Protein AF-A0A6G3X9Z2-F1 (afdb_monomer_lite)

Sequence (137 aa):
GWALQELVKQGCPLPELTVTNPQLGREYRECDTWRADALDRLRTGPKPRLIVIASLNRYTADRELLSAAWEKTLKRLRATGAPIVYIEDTPVPGTDIPACVSGAPDEAAACAFSRAEAVPADPLARRIAAGAVPGVR

Radius of gyration: 17.45 Å; chains: 1; bounding box: 42×35×48 Å

InterPro domains:
  IPR043968 SGNH domain [PF19040] (3-122)

Structure (mmCIF, N/CA/C/O backbone):
data_AF-A0A6G3X9Z2-F1
#
_entry.id   AF-A0A6G3X9Z2-F1
#
loop_
_atom_site.group_PDB
_atom_site.id
_atom_site.type_symbol
_atom_site.label_atom_id
_atom_site.label_alt_id
_atom_site.label_comp_id
_atom_site.label_asym_id
_atom_site.label_entity_id
_atom_site.label_seq_id
_atom_site.pdbx_PDB_ins_code
_atom_site.Cartn_x
_atom_site.Cartn_y
_atom_site.Cartn_z
_atom_site.occupancy
_atom_site.B_iso_or_equiv
_atom_site.auth_seq_id
_atom_site.auth_comp_id
_atom_site.auth_asym_id
_atom_site.auth_atom_id
_atom_site.pdbx_PDB_model_num
ATOM 1 N N . GLY A 1 1 ? -28.368 -0.567 -4.226 1.00 87.56 1 GLY A N 1
ATOM 2 C CA . GLY A 1 1 ? -27.220 -0.557 -5.158 1.00 87.56 1 GLY A CA 1
ATOM 3 C C . GLY A 1 1 ? -25.917 -0.668 -4.386 1.00 87.56 1 GLY A C 1
ATOM 4 O O . GLY A 1 1 ? -25.967 -0.754 -3.164 1.00 87.56 1 GLY A O 1
ATOM 5 N N . TRP A 1 2 ? -24.775 -0.681 -5.074 1.00 92.12 2 TRP A N 1
ATOM 6 C CA . TRP A 1 2 ? -23.437 -0.599 -4.469 1.00 92.12 2 TRP A CA 1
ATOM 7 C C . TRP A 1 2 ? -22.807 0.769 -4.766 1.00 92.12 2 TRP A C 1
ATOM 9 O O . TRP A 1 2 ? -23.225 1.447 -5.701 1.00 92.12 2 TRP A O 1
ATOM 19 N N . ALA A 1 3 ? -21.826 1.169 -3.957 1.00 94.31 3 ALA A N 1
ATOM 20 C CA . ALA A 1 3 ? -21.010 2.359 -4.174 1.00 94.31 3 ALA A CA 1
ATOM 21 C C . ALA A 1 3 ? -19.539 2.010 -3.919 1.00 94.31 3 ALA A C 1
ATOM 23 O O . ALA A 1 3 ? -19.242 1.232 -3.010 1.00 94.31 3 ALA A O 1
ATOM 24 N N . LEU A 1 4 ? -18.641 2.593 -4.709 1.00 96.12 4 LEU A N 1
ATOM 25 C CA . LEU A 1 4 ? -17.193 2.481 -4.559 1.00 96.12 4 LEU A CA 1
ATOM 26 C C . LEU A 1 4 ? -16.622 3.871 -4.286 1.00 96.12 4 LEU A C 1
ATOM 28 O O . LEU A 1 4 ? -17.022 4.843 -4.923 1.00 96.12 4 LEU A O 1
ATOM 32 N N . GLN A 1 5 ? -15.706 3.956 -3.326 1.00 96.25 5 GLN A N 1
ATOM 33 C CA . GLN A 1 5 ? -14.949 5.168 -3.038 1.00 96.25 5 GLN A CA 1
ATOM 34 C C . GLN A 1 5 ? -13.468 4.844 -3.171 1.00 96.25 5 GLN A C 1
ATOM 36 O O . GLN A 1 5 ? -12.983 3.910 -2.534 1.00 96.25 5 GLN A O 1
ATOM 41 N N . GLU A 1 6 ? -12.768 5.621 -3.988 1.00 97.19 6 GLU A N 1
ATOM 42 C CA . GLU A 1 6 ? -11.328 5.517 -4.168 1.00 97.19 6 GLU A CA 1
ATOM 43 C C . GLU A 1 6 ? -10.641 6.624 -3.365 1.00 97.19 6 GLU A C 1
ATOM 45 O O . GLU A 1 6 ? -10.958 7.805 -3.508 1.00 97.19 6 GLU A O 1
ATOM 50 N N . LEU A 1 7 ? -9.709 6.233 -2.498 1.00 97.62 7 LEU A N 1
ATOM 51 C CA . LEU A 1 7 ? -8.900 7.140 -1.690 1.00 97.62 7 LEU A CA 1
ATOM 52 C C . LEU A 1 7 ? -7.437 6.840 -2.003 1.00 97.62 7 LEU A C 1
ATOM 54 O O . LEU A 1 7 ? -6.822 6.001 -1.353 1.00 97.62 7 LEU A O 1
ATOM 58 N N . VAL A 1 8 ? -6.897 7.491 -3.032 1.00 97.06 8 VAL A N 1
ATOM 59 C CA . VAL A 1 8 ? -5.523 7.274 -3.507 1.00 97.06 8 VAL A CA 1
ATOM 60 C C . VAL A 1 8 ? -4.776 8.595 -3.615 1.00 97.06 8 VAL A C 1
ATOM 62 O O . VAL A 1 8 ? -5.365 9.640 -3.891 1.00 97.06 8 VAL A O 1
ATOM 65 N N . LYS A 1 9 ? -3.459 8.550 -3.415 1.00 96.00 9 LYS A N 1
ATOM 66 C CA . LYS A 1 9 ? -2.559 9.662 -3.719 1.00 96.00 9 LYS A CA 1
ATOM 67 C C . LYS A 1 9 ? -1.267 9.119 -4.301 1.00 96.00 9 LYS A C 1
ATOM 69 O O . LYS A 1 9 ? -0.542 8.369 -3.652 1.00 96.00 9 LYS A O 1
ATOM 74 N N . GLN A 1 10 ? -0.982 9.529 -5.532 1.00 92.38 10 GLN A N 1
ATOM 75 C CA . GLN A 1 10 ? 0.238 9.144 -6.232 1.00 92.38 10 GLN A CA 1
ATOM 76 C C . GLN A 1 10 ? 1.472 9.538 -5.415 1.00 92.38 10 GLN A C 1
ATOM 78 O O . GLN A 1 10 ? 1.546 10.644 -4.874 1.00 92.38 10 GLN A O 1
ATOM 83 N N . GLY A 1 11 ? 2.429 8.616 -5.319 1.00 91.94 11 GLY A N 1
ATOM 84 C CA . GLY A 1 11 ? 3.673 8.831 -4.588 1.00 91.94 11 GLY A CA 1
ATOM 85 C C . GLY A 1 11 ? 3.562 8.754 -3.062 1.00 91.94 11 GLY A C 1
ATOM 86 O O . GLY A 1 11 ? 4.576 8.992 -2.407 1.00 91.94 11 GLY A O 1
ATOM 87 N N . CYS A 1 12 ? 2.409 8.381 -2.495 1.00 96.12 12 CYS A N 1
ATOM 88 C CA . CYS A 1 12 ? 2.227 8.270 -1.048 1.00 96.12 12 CYS A CA 1
ATOM 89 C C . CYS A 1 12 ? 1.906 6.841 -0.593 1.00 96.12 12 CYS A C 1
ATOM 91 O O . CYS A 1 12 ? 0.882 6.294 -1.006 1.00 96.12 12 CYS A O 1
ATOM 93 N N . PRO A 1 13 ? 2.724 6.241 0.293 1.00 96.56 13 PRO A N 1
ATOM 94 C CA . PRO A 1 13 ? 2.411 4.939 0.856 1.00 96.56 13 PRO A CA 1
ATOM 95 C C . PRO A 1 13 ? 1.278 5.036 1.878 1.00 96.56 13 PRO A C 1
ATOM 97 O O . PRO A 1 13 ? 1.211 5.974 2.686 1.00 96.56 13 PRO A O 1
ATOM 100 N N . LEU A 1 14 ? 0.423 4.014 1.875 1.00 97.12 14 LEU A N 1
ATOM 101 C CA . LEU A 1 14 ? -0.608 3.843 2.888 1.00 97.12 14 LEU A CA 1
ATOM 102 C C . LEU A 1 14 ? -0.058 3.567 4.303 1.00 97.12 14 LEU A C 1
ATOM 104 O O . LEU A 1 14 ? -0.616 4.172 5.219 1.00 97.12 14 LEU A O 1
ATOM 108 N N . PRO A 1 15 ? 0.988 2.736 4.542 1.00 97.50 15 PRO A N 1
ATOM 109 C CA . PRO A 1 15 ? 1.567 2.626 5.881 1.00 97.50 15 PRO A CA 1
ATOM 110 C C . PRO A 1 15 ? 2.032 3.997 6.377 1.00 97.50 15 PRO A C 1
ATOM 112 O O . PRO A 1 15 ? 2.500 4.823 5.591 1.00 97.50 15 PRO A O 1
ATOM 115 N N . GLU A 1 16 ? 1.899 4.241 7.683 1.00 97.62 16 GLU A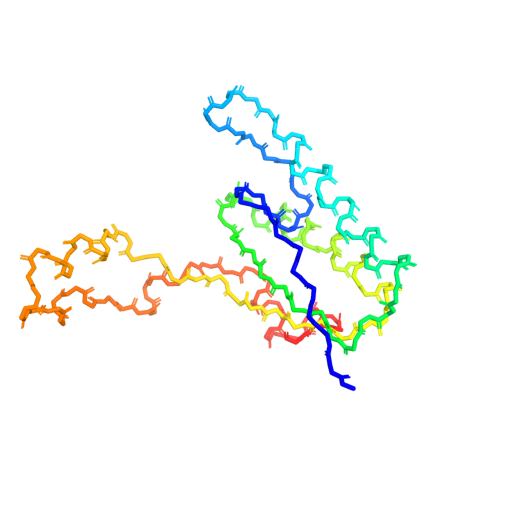 N 1
ATOM 116 C CA . GLU A 1 16 ? 2.238 5.512 8.347 1.00 97.62 16 GLU A CA 1
ATOM 117 C C . GLU A 1 16 ? 3.762 5.748 8.409 1.00 97.62 16 GLU A C 1
ATOM 119 O O . GLU A 1 16 ? 4.376 5.726 9.477 1.00 97.62 16 GLU A O 1
ATOM 124 N N . LEU A 1 17 ? 4.355 5.949 7.226 1.00 95.62 17 LEU A N 1
ATOM 125 C CA . LEU A 1 17 ? 5.743 6.313 6.960 1.00 95.62 17 LEU A CA 1
ATOM 126 C C . LEU A 1 17 ? 5.825 7.773 6.512 1.00 95.62 17 LEU A C 1
ATOM 128 O O . LEU A 1 17 ? 5.130 8.183 5.574 1.00 95.62 17 LEU A O 1
ATOM 132 N N . THR A 1 18 ? 6.735 8.520 7.129 1.00 93.81 18 THR A N 1
ATOM 133 C CA . THR A 1 18 ? 7.212 9.797 6.596 1.00 93.81 18 THR A CA 1
ATOM 134 C C . THR A 1 18 ? 8.141 9.506 5.424 1.00 93.81 18 THR A C 1
ATOM 136 O O . THR A 1 18 ? 9.075 8.713 5.546 1.00 93.81 18 THR A O 1
ATOM 139 N N . VAL A 1 19 ? 7.871 10.123 4.275 1.00 94.38 19 VAL A N 1
ATOM 140 C CA . VAL A 1 19 ? 8.645 9.916 3.047 1.00 94.38 19 VAL A CA 1
ATOM 141 C C . VAL A 1 19 ? 9.259 11.225 2.580 1.00 94.38 19 VAL A C 1
ATOM 143 O O . VAL A 1 19 ? 8.620 12.274 2.626 1.00 94.38 19 VAL A O 1
ATOM 146 N N . THR A 1 20 ? 10.496 11.165 2.101 1.00 94.81 20 THR A N 1
ATOM 147 C CA . THR A 1 20 ? 11.152 12.293 1.432 1.00 94.81 20 THR A CA 1
ATOM 148 C C . THR A 1 20 ? 10.796 12.258 -0.045 1.00 94.81 20 THR A C 1
ATOM 150 O O . THR A 1 20 ? 10.964 11.231 -0.700 1.00 94.81 20 THR A O 1
ATOM 153 N N . ASN A 1 21 ? 10.320 13.377 -0.587 1.00 93.81 21 ASN A N 1
ATOM 154 C CA . ASN A 1 21 ? 10.129 13.502 -2.025 1.00 93.81 21 ASN A CA 1
ATOM 155 C C . ASN A 1 21 ? 11.466 13.932 -2.662 1.00 93.81 21 ASN A C 1
ATOM 157 O O . ASN A 1 21 ? 11.938 15.033 -2.369 1.00 93.81 21 ASN A O 1
ATOM 161 N N . PRO A 1 22 ? 12.070 13.112 -3.542 1.00 91.38 22 PRO A N 1
ATOM 162 C CA . PRO A 1 22 ? 13.365 13.422 -4.144 1.00 91.38 22 PRO A CA 1
ATOM 163 C C . PRO A 1 22 ? 13.317 14.629 -5.091 1.00 91.38 22 PRO A C 1
ATOM 165 O O . PRO A 1 22 ? 14.307 15.338 -5.215 1.00 91.38 22 PRO A O 1
ATOM 168 N N . GLN A 1 23 ? 12.173 14.902 -5.722 1.00 92.88 23 GLN A N 1
ATOM 169 C CA . GLN A 1 23 ? 11.994 16.053 -6.614 1.00 92.88 23 GLN A CA 1
ATOM 170 C C . GLN A 1 23 ? 11.901 17.366 -5.826 1.00 92.88 23 GLN A C 1
ATOM 172 O O . GLN A 1 23 ? 12.343 18.404 -6.305 1.00 92.88 23 GLN A O 1
ATOM 177 N N . LEU A 1 24 ? 11.327 17.324 -4.618 1.00 94.38 24 LEU A N 1
ATOM 178 C CA . LEU A 1 24 ? 11.193 18.493 -3.741 1.00 94.38 24 LEU A CA 1
ATOM 179 C C . LEU A 1 24 ? 12.359 18.651 -2.754 1.00 94.38 24 LEU A C 1
ATOM 181 O O . LEU A 1 24 ? 12.467 19.695 -2.117 1.00 94.38 24 LEU A O 1
ATOM 185 N N . GLY A 1 25 ? 13.186 17.617 -2.575 1.00 95.81 25 GLY A N 1
ATOM 186 C CA . GLY A 1 25 ? 14.320 17.623 -1.647 1.00 95.81 25 GLY A CA 1
ATOM 187 C C . GLY A 1 25 ? 13.931 17.748 -0.169 1.00 95.81 25 GLY A C 1
ATOM 188 O O . GLY A 1 25 ? 14.743 18.195 0.637 1.00 95.81 25 GLY A O 1
ATOM 189 N N . ARG A 1 26 ? 12.693 17.396 0.205 1.00 96.38 26 ARG A N 1
ATOM 190 C CA . ARG A 1 26 ? 12.184 17.517 1.582 1.00 96.38 26 ARG A CA 1
ATOM 191 C C . ARG A 1 26 ? 11.206 16.409 1.948 1.00 96.38 26 ARG A C 1
ATOM 193 O O . ARG A 1 26 ? 10.670 15.726 1.073 1.00 96.38 26 ARG A O 1
ATOM 200 N N . GLU A 1 27 ? 10.911 16.302 3.240 1.00 96.06 27 GLU A N 1
ATOM 201 C CA . GLU A 1 27 ? 9.771 15.529 3.730 1.00 96.06 27 GLU A CA 1
ATOM 202 C C . GLU A 1 27 ? 8.487 15.934 3.001 1.00 96.06 27 GLU A C 1
ATOM 204 O O . GLU A 1 27 ? 8.147 17.120 2.875 1.00 96.06 27 GLU A O 1
ATOM 209 N N . TYR A 1 28 ? 7.760 14.928 2.529 1.00 96.12 28 TYR A N 1
ATOM 210 C CA . TYR A 1 28 ? 6.525 15.085 1.784 1.00 96.12 28 TYR A CA 1
ATOM 211 C C . TYR A 1 28 ? 5.326 14.919 2.714 1.00 96.12 28 TYR A C 1
ATOM 213 O O . TYR A 1 28 ? 4.590 13.933 2.669 1.00 96.12 28 TYR A O 1
ATOM 221 N N . ARG A 1 29 ? 5.152 15.924 3.578 1.00 97.06 29 ARG A N 1
ATOM 222 C 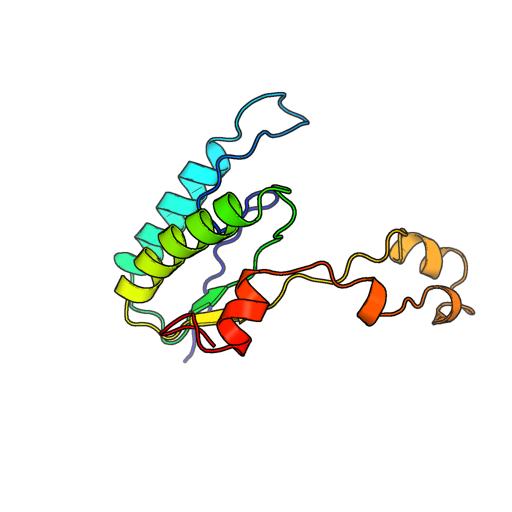CA . ARG A 1 29 ? 4.074 16.026 4.580 1.00 97.06 29 ARG A CA 1
ATOM 223 C C . ARG A 1 29 ? 2.677 15.872 3.977 1.00 97.06 29 ARG A C 1
ATOM 225 O O . ARG A 1 29 ? 1.741 15.460 4.648 1.00 97.06 29 ARG A O 1
ATOM 232 N N . GLU A 1 30 ? 2.544 16.148 2.688 1.00 96.50 30 GLU A N 1
ATOM 233 C CA . GLU A 1 30 ? 1.339 15.938 1.898 1.00 96.50 30 GLU A CA 1
ATOM 234 C C . GLU A 1 30 ? 0.867 14.474 1.899 1.00 96.50 30 GLU A C 1
ATOM 236 O O . GLU A 1 30 ? -0.335 14.230 1.784 1.00 96.50 30 GLU A O 1
ATOM 241 N N . CYS A 1 31 ? 1.774 13.500 2.038 1.00 97.38 31 CYS A N 1
ATOM 242 C CA . CYS A 1 31 ? 1.394 12.103 2.244 1.00 97.38 31 CYS A CA 1
ATOM 243 C C . CYS A 1 31 ? 0.776 11.873 3.622 1.00 97.38 31 CYS A C 1
ATOM 245 O O . CYS A 1 31 ? -0.199 11.132 3.733 1.00 97.38 31 CYS A O 1
ATOM 247 N N . ASP A 1 32 ? 1.303 12.528 4.655 1.00 97.56 32 ASP A N 1
ATOM 248 C CA . ASP A 1 32 ? 0.794 12.398 6.018 1.00 97.56 32 ASP A CA 1
ATOM 249 C C . ASP A 1 32 ? -0.594 13.023 6.153 1.00 97.56 32 ASP A C 1
ATOM 251 O O . ASP A 1 32 ? -1.496 12.382 6.692 1.00 97.56 32 ASP A O 1
ATOM 255 N N . THR A 1 33 ? -0.796 14.218 5.585 1.00 97.94 33 THR A N 1
ATOM 256 C CA . THR A 1 33 ? -2.109 14.879 5.532 1.00 97.94 33 THR A CA 1
ATOM 257 C C . THR A 1 33 ? -3.132 14.011 4.805 1.00 97.94 33 THR A C 1
ATOM 259 O O . THR A 1 33 ? -4.156 13.661 5.383 1.00 97.94 33 THR A O 1
ATOM 262 N N . TRP A 1 34 ? -2.829 13.570 3.578 1.00 98.06 34 TRP A N 1
ATOM 263 C CA . TRP A 1 34 ? -3.746 12.725 2.809 1.00 98.06 34 TRP A CA 1
ATOM 264 C C . TRP A 1 34 ? -4.121 11.439 3.551 1.00 98.06 34 TRP A C 1
ATOM 266 O O . TRP A 1 34 ? -5.292 11.064 3.592 1.00 98.06 34 TRP A O 1
ATOM 276 N N . ARG A 1 35 ? -3.140 10.762 4.156 1.00 98.00 35 ARG A N 1
ATOM 277 C CA . ARG A 1 35 ? -3.378 9.513 4.881 1.00 98.00 35 ARG A CA 1
ATOM 278 C C . ARG A 1 35 ? -4.249 9.746 6.111 1.00 98.00 35 ARG A C 1
ATOM 280 O O . ARG A 1 35 ? -5.152 8.953 6.380 1.00 98.00 35 ARG A O 1
ATOM 287 N N . ALA A 1 36 ? -3.989 10.821 6.858 1.00 98.06 36 ALA A N 1
ATOM 288 C CA . ALA A 1 36 ? -4.799 11.198 8.008 1.00 98.06 36 ALA A CA 1
ATOM 289 C C . ALA A 1 36 ? -6.256 11.450 7.600 1.00 98.06 36 ALA A C 1
ATOM 291 O O . ALA A 1 36 ? -7.146 10.856 8.211 1.00 98.06 36 ALA A O 1
ATOM 292 N N . ASP A 1 37 ? -6.472 12.222 6.535 1.00 98.38 37 ASP A N 1
ATOM 293 C CA . ASP A 1 37 ? -7.796 12.570 6.014 1.00 98.38 37 ASP A CA 1
ATOM 294 C C . ASP A 1 37 ? -8.543 11.344 5.466 1.00 98.38 37 ASP A C 1
ATOM 296 O O . ASP A 1 37 ? -9.724 11.146 5.755 1.00 98.38 37 ASP A O 1
ATOM 300 N N . ALA A 1 38 ? -7.860 10.470 4.718 1.00 98.06 38 ALA A N 1
ATOM 301 C CA . ALA A 1 38 ? -8.445 9.245 4.173 1.00 98.06 38 ALA A CA 1
ATOM 302 C C . ALA A 1 38 ? -8.904 8.290 5.288 1.00 98.06 38 ALA A C 1
ATOM 304 O O . ALA A 1 38 ? -10.019 7.762 5.252 1.00 98.06 38 ALA A O 1
ATOM 305 N N . LEU A 1 39 ? -8.063 8.095 6.306 1.00 98.06 39 LEU A N 1
ATOM 306 C CA . LEU A 1 39 ? -8.386 7.249 7.452 1.00 98.06 39 LEU A CA 1
ATOM 307 C C . LEU A 1 39 ? -9.470 7.873 8.341 1.00 98.06 39 LEU A C 1
ATOM 309 O O . LEU A 1 39 ? -10.294 7.139 8.887 1.00 98.06 39 LEU A O 1
ATOM 313 N N . ASP A 1 40 ? -9.502 9.202 8.487 1.00 98.06 40 ASP A N 1
ATOM 314 C CA . ASP A 1 40 ? -10.576 9.870 9.223 1.00 98.06 40 ASP A CA 1
ATOM 315 C C . ASP A 1 40 ? -11.914 9.764 8.489 1.00 98.06 40 ASP A C 1
ATOM 317 O O . ASP A 1 40 ? -12.913 9.397 9.104 1.00 98.06 40 ASP A O 1
ATOM 321 N N . ARG A 1 41 ? -11.926 9.944 7.164 1.00 97.12 41 ARG A N 1
ATOM 322 C CA . ARG A 1 41 ? -13.120 9.745 6.332 1.00 97.12 41 ARG A CA 1
ATOM 323 C C . ARG A 1 41 ? -13.704 8.340 6.483 1.00 97.12 41 ARG A C 1
ATOM 325 O O . ARG A 1 41 ? -14.919 8.198 6.586 1.00 97.12 41 ARG A O 1
ATOM 332 N N . LEU A 1 42 ? -12.863 7.303 6.506 1.00 97.50 42 LEU A N 1
ATOM 333 C CA . LEU A 1 42 ? -13.312 5.919 6.720 1.00 97.50 42 LEU A CA 1
ATOM 334 C C . LEU A 1 42 ? -13.884 5.692 8.127 1.00 97.50 42 LEU A C 1
ATOM 336 O O . LEU A 1 42 ? -14.751 4.838 8.306 1.00 97.50 42 LEU A O 1
ATOM 340 N N . ARG A 1 43 ? -13.395 6.438 9.122 1.00 96.75 43 ARG A N 1
ATOM 341 C CA . ARG A 1 43 ? -13.831 6.348 10.520 1.00 96.75 43 ARG A CA 1
ATOM 342 C C . ARG A 1 43 ? -15.137 7.101 10.779 1.00 96.75 43 ARG A C 1
ATOM 344 O O . ARG A 1 43 ? -15.956 6.623 11.556 1.00 96.75 43 ARG A O 1
ATOM 351 N N . THR A 1 44 ? -15.295 8.289 10.201 1.00 97.00 44 THR A N 1
ATOM 352 C CA . THR A 1 44 ? -16.412 9.210 10.482 1.00 97.00 44 THR A CA 1
ATOM 353 C C . THR A 1 44 ? -17.547 9.103 9.470 1.00 97.00 44 THR A C 1
ATOM 355 O O . THR A 1 44 ? -18.681 9.466 9.778 1.00 97.00 44 THR A O 1
ATOM 358 N N . GLY A 1 45 ? -17.257 8.604 8.269 1.00 95.06 45 GLY A N 1
ATOM 359 C CA . GLY A 1 45 ? -18.238 8.400 7.215 1.00 95.06 45 GLY A CA 1
ATOM 360 C C . GLY A 1 45 ? -19.077 7.126 7.380 1.00 95.06 45 GLY A C 1
ATOM 361 O O . GLY A 1 45 ? -18.943 6.383 8.355 1.00 95.06 45 GLY A O 1
ATOM 362 N N . PRO A 1 46 ? -19.949 6.835 6.396 1.00 94.25 46 PRO A N 1
ATOM 363 C CA . PRO A 1 46 ? -20.705 5.590 6.358 1.00 94.25 46 PRO A CA 1
ATOM 364 C C . PRO A 1 46 ? -19.774 4.375 6.369 1.00 94.25 46 PRO A C 1
ATOM 366 O O . PRO A 1 46 ? -18.860 4.279 5.548 1.00 94.25 46 PRO A O 1
ATOM 369 N N . LYS A 1 47 ? -20.034 3.424 7.273 1.00 95.00 47 LYS A N 1
ATOM 370 C CA . LYS A 1 47 ? -19.204 2.226 7.426 1.00 95.00 47 LYS A CA 1
ATOM 371 C C . LYS A 1 47 ? -19.149 1.421 6.113 1.00 95.00 47 LYS A C 1
ATOM 373 O O . LYS A 1 47 ? -20.197 0.963 5.646 1.00 95.00 47 LYS A O 1
ATOM 378 N N . PRO A 1 48 ? -17.957 1.178 5.537 1.00 96.44 48 PRO A N 1
ATOM 379 C CA . PRO A 1 48 ? -17.830 0.356 4.342 1.00 96.44 48 PRO A CA 1
ATOM 380 C C . PRO A 1 48 ? -18.111 -1.120 4.651 1.00 96.44 48 PRO A C 1
ATOM 382 O O . PRO A 1 48 ? -17.825 -1.623 5.739 1.00 96.44 48 PRO A O 1
ATOM 385 N N . ARG A 1 49 ? -18.646 -1.847 3.661 1.00 96.62 49 ARG A N 1
ATOM 386 C CA . ARG A 1 49 ? -18.820 -3.310 3.755 1.00 96.62 49 ARG A CA 1
ATOM 387 C C . ARG A 1 49 ? -17.505 -4.076 3.595 1.00 96.62 49 ARG A C 1
ATOM 389 O O . ARG A 1 49 ? -17.431 -5.219 4.033 1.00 96.62 49 ARG A O 1
ATOM 396 N N . LEU A 1 50 ? -16.513 -3.462 2.954 1.00 97.62 50 LEU A N 1
ATOM 397 C CA . LEU A 1 50 ? -15.185 -4.004 2.691 1.00 97.62 50 LEU A CA 1
ATOM 398 C C . LEU A 1 50 ? -14.210 -2.842 2.489 1.00 97.62 50 LEU A C 1
ATOM 400 O O . LEU A 1 50 ? -14.562 -1.863 1.830 1.00 97.62 50 LEU A O 1
ATOM 404 N N . ILE A 1 51 ? -13.000 -2.967 3.025 1.00 98.44 51 ILE A N 1
ATOM 405 C CA . ILE A 1 51 ? -11.880 -2.071 2.739 1.00 98.44 51 ILE A CA 1
ATOM 406 C C . ILE A 1 51 ? -10.831 -2.883 1.982 1.00 98.44 51 ILE A C 1
ATOM 408 O O . ILE A 1 51 ? -10.357 -3.896 2.487 1.00 98.44 51 ILE A O 1
ATOM 412 N N . VAL A 1 52 ? -10.473 -2.439 0.779 1.00 98.44 52 VAL A N 1
ATOM 413 C CA . VAL A 1 52 ? -9.389 -3.034 -0.011 1.00 98.44 52 VAL A CA 1
ATOM 414 C C . VAL A 1 52 ? -8.201 -2.085 0.044 1.00 98.44 52 VAL A C 1
ATOM 416 O O . VAL A 1 52 ? -8.355 -0.896 -0.232 1.00 98.44 52 VAL A O 1
ATOM 419 N N . ILE A 1 53 ? -7.039 -2.597 0.435 1.00 98.19 53 ILE A N 1
ATOM 420 C CA . ILE A 1 53 ? -5.807 -1.822 0.569 1.00 98.19 53 ILE A CA 1
ATOM 421 C C . ILE A 1 53 ? -4.689 -2.438 -0.260 1.00 98.19 53 ILE A C 1
ATOM 423 O O . ILE A 1 53 ? -4.538 -3.652 -0.330 1.00 98.19 53 ILE A O 1
ATOM 427 N N . ALA A 1 54 ? -3.885 -1.568 -0.851 1.00 96.19 54 ALA A N 1
ATOM 428 C CA . ALA A 1 54 ? -2.647 -1.895 -1.535 1.00 96.19 54 ALA A CA 1
ATOM 429 C C . ALA A 1 54 ? -1.671 -0.745 -1.279 1.00 96.19 54 ALA A C 1
ATOM 431 O O . ALA A 1 54 ? -2.089 0.397 -1.068 1.00 96.19 54 ALA A O 1
ATOM 432 N N . SER A 1 55 ? -0.375 -1.027 -1.281 1.00 95.38 55 SER A N 1
ATOM 433 C CA . SER A 1 55 ? 0.642 0.017 -1.233 1.00 95.38 55 SER A CA 1
ATOM 434 C C . SER A 1 55 ? 1.911 -0.486 -1.877 1.00 95.38 55 SER A C 1
ATOM 436 O O . SER A 1 55 ? 2.262 -1.655 -1.752 1.00 95.38 55 SER A O 1
ATOM 438 N N . LEU A 1 56 ? 2.648 0.445 -2.466 1.00 93.38 56 LEU A N 1
ATOM 439 C CA . LEU A 1 56 ? 4.036 0.204 -2.780 1.00 93.38 56 LEU A CA 1
ATOM 440 C C . LEU A 1 56 ? 4.832 0.072 -1.468 1.00 93.38 56 LEU A C 1
ATOM 442 O O . LEU A 1 56 ? 4.796 0.986 -0.641 1.00 93.38 56 LEU A O 1
ATOM 446 N N . ASN A 1 57 ? 5.542 -1.040 -1.267 1.00 92.50 57 ASN A N 1
ATOM 447 C CA . ASN A 1 57 ? 6.246 -1.341 -0.006 1.00 92.50 57 ASN A CA 1
ATOM 448 C C . ASN A 1 57 ? 7.740 -0.984 -0.012 1.00 92.50 57 ASN A C 1
ATOM 450 O O . ASN A 1 57 ? 8.428 -1.153 0.991 1.00 92.50 57 ASN A O 1
ATOM 454 N N . ARG A 1 58 ? 8.251 -0.439 -1.120 1.00 90.75 58 ARG A N 1
ATOM 455 C CA . ARG A 1 58 ? 9.679 -0.110 -1.306 1.00 90.75 58 ARG A CA 1
ATOM 456 C C . ARG A 1 58 ? 10.077 1.323 -0.924 1.00 90.75 58 ARG A C 1
ATOM 458 O O . ARG A 1 58 ? 11.098 1.811 -1.393 1.00 90.75 58 ARG A O 1
ATOM 465 N N . TYR A 1 59 ? 9.291 2.008 -0.089 1.00 92.31 59 TYR A N 1
ATOM 466 C CA . TYR A 1 59 ? 9.640 3.349 0.419 1.00 92.31 59 TYR A CA 1
ATOM 467 C C . TYR A 1 59 ? 10.743 3.337 1.484 1.00 92.31 59 TYR A C 1
ATOM 469 O O . TYR A 1 59 ? 11.314 4.379 1.789 1.00 92.31 59 TYR A O 1
ATOM 477 N N . THR A 1 60 ? 11.043 2.171 2.055 1.00 92.88 60 THR A N 1
ATOM 478 C CA . THR A 1 60 ? 12.146 1.972 2.995 1.00 92.88 60 THR A CA 1
ATOM 479 C C . THR A 1 60 ? 12.713 0.562 2.839 1.00 92.88 60 THR A C 1
ATOM 481 O O . THR A 1 60 ? 11.980 -0.372 2.516 1.00 92.88 60 THR A O 1
ATOM 484 N N . ALA A 1 61 ? 14.018 0.405 3.072 1.00 92.69 61 ALA A N 1
ATOM 485 C CA . ALA A 1 61 ? 14.657 -0.906 3.192 1.00 92.69 61 ALA A CA 1
ATOM 486 C C . ALA A 1 61 ? 14.531 -1.492 4.614 1.00 92.69 61 ALA A C 1
ATOM 4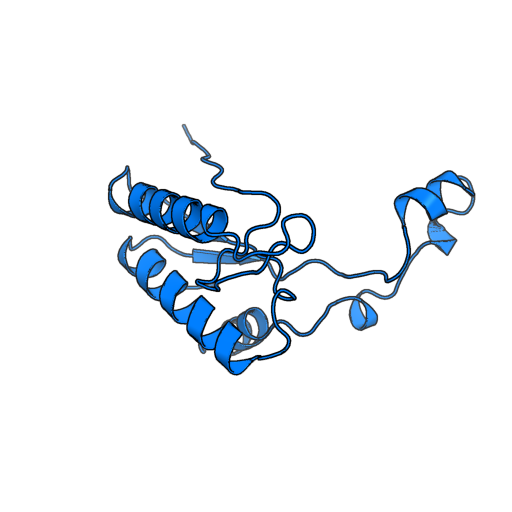88 O O . ALA A 1 61 ? 14.760 -2.686 4.814 1.00 92.69 61 ALA A O 1
ATOM 489 N N . ASP A 1 62 ? 14.154 -0.665 5.595 1.00 94.75 62 ASP A N 1
ATOM 490 C CA . ASP A 1 62 ? 13.947 -1.077 6.981 1.00 94.75 62 ASP A CA 1
ATOM 491 C C . ASP A 1 62 ? 12.593 -1.788 7.131 1.00 94.75 62 ASP A C 1
ATOM 493 O O . ASP A 1 62 ? 11.517 -1.179 7.124 1.00 94.75 62 ASP A O 1
ATOM 497 N N . ARG A 1 63 ? 12.660 -3.116 7.258 1.00 92.38 63 ARG A N 1
ATOM 498 C CA . ARG A 1 63 ? 11.487 -3.995 7.354 1.00 92.38 63 ARG A CA 1
ATOM 499 C C . ARG A 1 63 ? 10.744 -3.862 8.679 1.00 92.38 63 ARG A C 1
ATOM 501 O O . ARG A 1 63 ? 9.526 -4.058 8.695 1.00 92.38 63 ARG A O 1
ATOM 508 N N . GLU A 1 64 ? 11.443 -3.540 9.762 1.00 93.75 64 GLU A N 1
ATOM 509 C CA . GLU A 1 64 ? 10.827 -3.360 11.078 1.00 93.75 64 GLU A CA 1
ATOM 510 C C . GLU A 1 64 ? 10.064 -2.039 11.112 1.00 93.75 64 GLU A C 1
ATOM 512 O O . GLU A 1 64 ? 8.894 -2.005 11.503 1.00 93.75 64 GLU A O 1
ATOM 517 N N . LEU A 1 65 ? 10.672 -0.973 10.579 1.00 95.88 65 LEU A N 1
ATOM 518 C CA . LEU A 1 65 ? 10.003 0.312 10.397 1.00 95.88 65 LEU A CA 1
ATOM 519 C C . LEU A 1 65 ? 8.744 0.173 9.531 1.00 95.88 65 LEU A C 1
ATOM 521 O O . LEU A 1 65 ? 7.680 0.668 9.910 1.00 95.88 65 LEU A O 1
ATOM 525 N N . LEU A 1 66 ? 8.837 -0.529 8.396 1.00 95.88 66 LEU A N 1
ATOM 526 C CA . LEU A 1 66 ? 7.691 -0.777 7.517 1.00 95.88 66 LEU A CA 1
ATOM 527 C C . LEU A 1 66 ? 6.586 -1.571 8.229 1.00 95.88 66 LEU A C 1
ATOM 529 O O . LEU A 1 66 ? 5.411 -1.208 8.149 1.00 95.88 66 LEU A O 1
ATOM 533 N N . SER A 1 67 ? 6.950 -2.631 8.952 1.00 94.69 67 SER A N 1
ATOM 534 C CA . SER A 1 67 ? 5.994 -3.465 9.690 1.00 94.69 67 SER A CA 1
ATOM 535 C C . SER A 1 67 ? 5.281 -2.678 10.791 1.00 94.69 67 SER A C 1
ATOM 537 O O . SER A 1 67 ? 4.063 -2.800 10.947 1.00 94.69 67 SER A O 1
ATOM 539 N N . ALA A 1 68 ? 6.012 -1.832 11.520 1.00 96.38 68 ALA A N 1
ATOM 540 C CA . ALA A 1 68 ? 5.449 -0.953 12.537 1.00 96.38 68 ALA A CA 1
ATOM 541 C C . ALA A 1 68 ? 4.523 0.113 11.928 1.00 96.38 68 ALA A C 1
ATOM 543 O O . ALA A 1 68 ? 3.456 0.395 12.476 1.00 96.38 68 ALA A O 1
ATOM 544 N N . ALA A 1 69 ? 4.895 0.691 10.784 1.00 97.75 69 ALA A N 1
ATOM 545 C CA . ALA A 1 69 ? 4.077 1.673 10.077 1.00 97.75 69 ALA A CA 1
ATOM 546 C C . ALA A 1 69 ? 2.764 1.072 9.554 1.00 97.75 69 ALA A C 1
ATOM 548 O O . ALA A 1 69 ? 1.706 1.690 9.692 1.00 97.75 69 ALA A O 1
ATOM 549 N N . TRP A 1 70 ? 2.807 -0.156 9.031 1.00 97.81 70 TRP A N 1
ATOM 550 C CA . TRP A 1 70 ? 1.606 -0.903 8.663 1.00 97.81 70 TRP A CA 1
ATOM 551 C C . TRP A 1 70 ? 0.705 -1.185 9.860 1.00 97.81 70 TRP A C 1
ATOM 553 O O . TRP A 1 70 ? -0.502 -0.971 9.772 1.00 97.81 70 TRP A O 1
ATOM 563 N N . GLU A 1 71 ? 1.262 -1.620 10.991 1.00 97.31 71 GLU A N 1
ATOM 564 C CA . GLU A 1 71 ? 0.467 -1.918 12.186 1.00 97.31 71 GLU A CA 1
ATOM 565 C C . GLU A 1 71 ? -0.299 -0.683 12.691 1.00 97.31 71 GLU A C 1
ATOM 567 O O . GLU A 1 71 ? -1.479 -0.793 13.039 1.00 97.31 71 GLU A O 1
ATOM 572 N N . LYS A 1 72 ? 0.323 0.506 12.671 1.00 97.94 72 LYS A N 1
ATOM 573 C CA . LYS A 1 72 ? -0.353 1.770 13.021 1.00 97.94 72 LYS A CA 1
ATOM 574 C C . LYS A 1 72 ? -1.580 2.010 12.131 1.00 97.94 72 LYS A C 1
ATOM 576 O O . LYS A 1 72 ? -2.685 2.232 12.639 1.00 97.94 72 LYS A O 1
ATOM 581 N N . THR A 1 73 ? -1.420 1.830 10.821 1.00 98.19 73 THR A N 1
ATOM 582 C CA . THR A 1 73 ? -2.497 2.007 9.840 1.00 98.19 73 THR A CA 1
ATOM 583 C C . THR A 1 73 ? -3.596 0.958 10.006 1.00 98.19 73 THR A C 1
ATOM 585 O O . THR A 1 73 ? -4.779 1.293 10.094 1.00 98.19 73 THR A O 1
ATOM 588 N N . LEU A 1 74 ? -3.228 -0.319 10.127 1.00 98.31 74 LEU A N 1
ATOM 589 C CA . LEU A 1 74 ? -4.167 -1.428 10.299 1.00 98.31 74 LEU A CA 1
ATOM 590 C C . LEU A 1 74 ? -4.945 -1.327 11.612 1.00 98.31 74 LEU A C 1
ATOM 592 O O . LEU A 1 74 ? -6.118 -1.690 11.661 1.00 98.31 74 LEU A O 1
ATOM 596 N N . LYS A 1 75 ? -4.344 -0.810 12.688 1.00 97.62 75 LYS A N 1
ATOM 597 C CA . LYS A 1 75 ? -5.064 -0.512 13.934 1.00 97.62 75 LYS A CA 1
ATOM 598 C C . LYS A 1 75 ? -6.207 0.480 13.697 1.00 97.62 75 LYS A C 1
ATOM 600 O O . LYS A 1 75 ? -7.317 0.237 14.170 1.00 97.62 75 LYS A O 1
ATOM 605 N N . ARG A 1 76 ? -5.969 1.553 12.935 1.00 97.75 76 ARG A N 1
ATOM 606 C CA . ARG A 1 76 ? -7.001 2.550 12.592 1.00 97.75 76 ARG A CA 1
ATOM 607 C C . ARG A 1 76 ? -8.084 1.959 11.689 1.00 97.75 76 ARG A C 1
ATOM 609 O O . ARG A 1 76 ? -9.264 2.167 11.949 1.00 97.75 76 ARG A O 1
ATOM 616 N N . LEU A 1 77 ? -7.700 1.169 10.686 1.00 98.12 77 LEU A N 1
ATOM 617 C CA . LEU A 1 77 ? -8.654 0.506 9.791 1.00 98.12 77 LEU A CA 1
ATOM 618 C C . LEU A 1 77 ? -9.520 -0.525 10.526 1.00 98.12 77 LEU A C 1
ATOM 620 O O . LEU A 1 77 ? -10.736 -0.532 10.350 1.00 98.12 77 LEU A O 1
ATOM 624 N N . ARG A 1 78 ? -8.941 -1.342 11.413 1.00 97.50 78 ARG A N 1
ATOM 625 C CA . ARG A 1 78 ? -9.701 -2.312 12.223 1.00 97.50 78 ARG A CA 1
ATOM 626 C C . ARG A 1 78 ? -10.720 -1.638 13.137 1.00 97.50 78 ARG A C 1
ATOM 628 O O . ARG A 1 78 ? -11.793 -2.196 13.344 1.00 97.50 78 ARG A O 1
ATOM 635 N N . ALA A 1 79 ? -10.435 -0.432 13.630 1.00 96.44 79 ALA A N 1
ATOM 636 C CA . ALA A 1 79 ? -11.374 0.331 14.454 1.00 96.44 79 ALA A CA 1
ATOM 637 C C . ALA A 1 79 ? -12.668 0.723 13.707 1.00 96.44 79 ALA A C 1
ATOM 639 O O . ALA A 1 79 ? -13.677 0.992 14.351 1.00 96.44 79 ALA A O 1
ATOM 640 N N . THR A 1 80 ? -12.682 0.696 12.367 1.00 96.56 80 THR A N 1
ATOM 641 C CA . THR A 1 80 ? -13.919 0.859 11.573 1.00 96.56 80 THR A CA 1
ATOM 642 C C . THR A 1 80 ? -14.854 -0.357 11.683 1.00 96.56 80 THR A C 1
ATOM 644 O O . THR A 1 80 ? -16.047 -0.280 11.379 1.00 96.56 80 THR A O 1
ATOM 647 N N . GLY A 1 81 ? -14.316 -1.515 12.087 1.00 96.19 81 GLY A N 1
ATOM 648 C CA . GLY A 1 81 ? -15.017 -2.795 12.141 1.00 96.19 81 GLY A CA 1
ATOM 649 C C . GLY A 1 81 ? -15.414 -3.358 10.772 1.00 96.19 81 GLY A C 1
ATOM 650 O O . GLY A 1 81 ? -16.285 -4.230 10.718 1.00 96.19 81 GLY A O 1
ATOM 651 N N . ALA A 1 82 ? -14.876 -2.823 9.674 1.00 96.94 82 ALA A N 1
ATOM 652 C CA . ALA A 1 82 ? -15.029 -3.390 8.339 1.00 96.94 82 ALA A CA 1
ATOM 653 C C . ALA A 1 82 ? -13.962 -4.476 8.093 1.00 96.94 82 ALA A C 1
ATOM 655 O O . ALA A 1 82 ? -12.845 -4.351 8.602 1.00 96.94 82 ALA A O 1
ATOM 656 N N . PRO A 1 83 ? -14.270 -5.537 7.324 1.00 97.25 83 PRO A N 1
ATOM 657 C CA . PRO A 1 83 ? -13.253 -6.487 6.890 1.00 97.25 83 PRO A CA 1
ATOM 658 C C . PRO A 1 83 ? -12.244 -5.796 5.967 1.00 97.25 83 PRO A C 1
ATOM 660 O O . PRO A 1 83 ? -12.621 -4.944 5.156 1.00 97.25 83 PRO A O 1
ATOM 663 N N . ILE A 1 84 ? -10.974 -6.180 6.090 1.00 98.56 84 ILE A N 1
ATOM 664 C CA . ILE A 1 84 ? -9.866 -5.621 5.315 1.00 98.56 84 ILE A CA 1
ATOM 665 C C . ILE A 1 84 ? -9.321 -6.713 4.394 1.00 98.56 84 ILE A C 1
ATOM 667 O O . ILE A 1 84 ? -9.079 -7.833 4.842 1.00 98.56 84 ILE A O 1
ATOM 671 N N . VAL A 1 85 ? -9.127 -6.379 3.122 1.00 98.44 85 VAL A N 1
ATOM 672 C CA . VAL A 1 85 ? -8.416 -7.211 2.146 1.00 98.44 85 VAL A CA 1
ATOM 673 C C . VAL A 1 85 ? -7.161 -6.479 1.713 1.00 98.44 85 VAL A C 1
ATOM 675 O O . VAL A 1 85 ? -7.226 -5.308 1.334 1.00 98.44 85 VAL A O 1
ATOM 678 N N . TYR A 1 86 ? -6.033 -7.173 1.772 1.00 98.19 86 TYR A N 1
ATOM 679 C CA . TYR A 1 86 ? -4.757 -6.679 1.294 1.00 98.19 86 TYR A CA 1
ATOM 680 C C . TYR A 1 86 ? -4.434 -7.247 -0.086 1.00 98.19 86 TYR A C 1
ATOM 682 O O . TYR A 1 86 ? -4.570 -8.443 -0.332 1.00 98.19 86 TYR A O 1
ATOM 690 N N . ILE A 1 87 ? -3.982 -6.380 -0.984 1.00 96.69 87 ILE A N 1
ATOM 691 C CA . ILE A 1 87 ? -3.423 -6.766 -2.275 1.00 96.69 87 ILE A CA 1
ATOM 692 C C . ILE A 1 87 ? -1.909 -6.577 -2.183 1.00 96.69 87 ILE A C 1
ATOM 694 O O . ILE A 1 87 ? -1.440 -5.461 -1.948 1.00 96.69 87 ILE A O 1
ATOM 698 N N . GLU A 1 88 ? -1.173 -7.67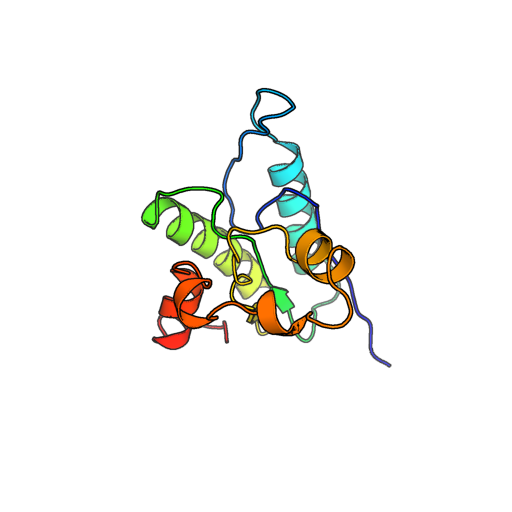9 -2.354 1.00 94.44 88 GLU A N 1
ATOM 699 C CA . GLU A 1 88 ? 0.293 -7.692 -2.417 1.00 94.44 88 GLU A CA 1
ATOM 700 C C . GLU A 1 88 ? 0.802 -6.726 -3.494 1.00 94.44 88 GLU A C 1
ATOM 702 O O . GLU A 1 88 ? 0.172 -6.548 -4.541 1.00 94.44 88 GLU A O 1
ATOM 707 N N . ASP A 1 89 ? 1.948 -6.099 -3.223 1.00 92.06 89 ASP A N 1
ATOM 708 C CA . ASP A 1 89 ? 2.588 -5.180 -4.161 1.00 92.06 89 ASP A CA 1
ATOM 709 C C . ASP A 1 89 ? 2.875 -5.857 -5.517 1.00 92.06 89 ASP A C 1
ATOM 711 O O . ASP A 1 89 ? 3.070 -7.069 -5.640 1.00 92.06 89 ASP A O 1
ATOM 715 N N . THR A 1 90 ? 2.894 -5.049 -6.568 1.00 92.25 90 THR A N 1
ATOM 716 C CA . THR A 1 90 ? 3.066 -5.533 -7.940 1.00 92.25 90 THR A CA 1
ATOM 717 C C . THR A 1 90 ? 4.518 -5.930 -8.241 1.00 92.25 90 THR A C 1
ATOM 719 O O . THR A 1 90 ? 5.449 -5.336 -7.685 1.00 92.25 90 THR A O 1
ATOM 722 N N . PRO A 1 91 ? 4.744 -6.897 -9.155 1.00 93.62 91 PRO A N 1
ATOM 723 C CA . PRO A 1 91 ? 6.085 -7.237 -9.618 1.00 93.62 91 PRO A CA 1
ATOM 724 C C . PRO A 1 91 ? 6.842 -6.028 -10.183 1.00 93.62 91 PRO A C 1
ATOM 726 O O . PRO A 1 91 ? 6.255 -5.131 -10.787 1.00 93.62 91 PRO A O 1
ATOM 729 N N . VAL A 1 92 ? 8.164 -6.045 -10.038 1.00 93.50 92 VAL A N 1
ATOM 730 C CA . VAL A 1 92 ? 9.099 -5.046 -10.558 1.00 93.50 92 VAL A CA 1
ATOM 731 C C . VAL A 1 92 ? 9.951 -5.701 -11.638 1.00 93.50 92 VAL A C 1
ATOM 733 O O . VAL A 1 92 ? 10.909 -6.398 -11.312 1.00 93.50 92 VAL A O 1
ATOM 736 N N . PRO A 1 93 ? 9.641 -5.484 -12.925 1.00 93.44 93 PRO A N 1
ATOM 737 C CA . PRO A 1 93 ? 10.317 -6.193 -14.011 1.00 93.44 93 PRO A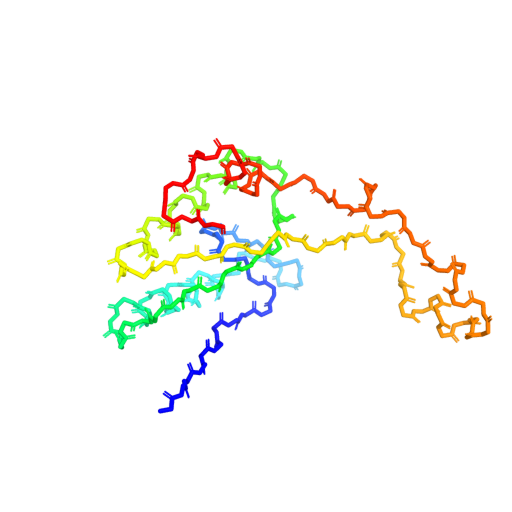 CA 1
ATOM 738 C C . PRO A 1 93 ? 11.789 -5.801 -14.199 1.00 93.44 93 PRO A C 1
ATOM 740 O O . PRO A 1 93 ? 12.513 -6.463 -14.931 1.00 93.44 93 PRO A O 1
ATOM 743 N N . GLY A 1 94 ? 12.226 -4.677 -13.616 1.00 91.94 94 GLY A N 1
ATOM 744 C CA . GLY A 1 94 ? 13.572 -4.121 -13.816 1.00 91.94 94 GLY A CA 1
ATOM 745 C C . GLY A 1 94 ? 13.824 -3.558 -15.222 1.00 91.94 94 GLY A C 1
ATOM 746 O O . GLY A 1 94 ? 14.900 -3.032 -15.479 1.00 91.94 94 GLY A O 1
ATOM 747 N N . THR A 1 95 ? 12.832 -3.637 -16.111 1.00 93.25 95 THR A N 1
ATOM 748 C CA . THR A 1 95 ? 12.855 -3.147 -17.494 1.00 93.25 95 THR A CA 1
ATOM 749 C C . THR A 1 95 ? 11.564 -2.384 -17.785 1.00 93.25 95 THR A C 1
ATOM 751 O O . THR A 1 95 ? 10.517 -2.666 -17.195 1.00 93.25 95 THR A O 1
ATOM 754 N N . ASP A 1 96 ? 11.631 -1.413 -18.695 1.00 96.31 96 ASP A N 1
ATOM 755 C CA . ASP A 1 96 ? 10.460 -0.713 -19.220 1.00 96.31 96 ASP A CA 1
ATOM 756 C C . ASP A 1 96 ? 9.686 -1.639 -20.175 1.00 96.31 96 ASP A C 1
ATOM 758 O O . ASP A 1 96 ? 10.011 -1.780 -21.356 1.00 96.31 96 ASP A O 1
ATOM 762 N N . ILE A 1 97 ? 8.686 -2.334 -19.627 1.00 96.12 97 ILE A N 1
ATOM 763 C CA . ILE A 1 97 ? 7.872 -3.294 -20.381 1.00 96.12 97 ILE A CA 1
ATOM 764 C C . ILE A 1 97 ? 7.079 -2.616 -21.511 1.00 96.12 97 ILE A C 1
ATOM 766 O O . ILE A 1 97 ? 7.107 -3.144 -22.625 1.00 96.12 97 ILE A O 1
ATOM 770 N N . PRO A 1 98 ? 6.419 -1.455 -21.303 1.00 96.06 98 PRO A N 1
ATOM 771 C CA . PRO A 1 98 ? 5.805 -0.710 -22.402 1.00 96.06 98 PRO A CA 1
ATOM 772 C C . PRO A 1 98 ? 6.768 -0.381 -23.554 1.00 96.06 98 PRO A C 1
ATOM 774 O O . PRO A 1 98 ? 6.413 -0.589 -24.718 1.00 96.06 98 PRO A O 1
ATOM 777 N N . ALA A 1 99 ? 7.985 0.088 -23.260 1.00 97.69 99 ALA A N 1
ATOM 778 C CA . ALA A 1 99 ? 8.991 0.376 -24.284 1.00 97.69 99 ALA A CA 1
ATOM 779 C C . ALA A 1 99 ? 9.456 -0.897 -25.013 1.00 97.69 99 ALA A C 1
ATOM 781 O O . ALA A 1 99 ? 9.580 -0.892 -26.235 1.00 97.69 99 ALA A O 1
ATOM 782 N N . CYS A 1 100 ? 9.650 -2.002 -24.285 1.00 97.06 100 CYS A N 1
ATOM 783 C CA . CYS A 1 100 ? 10.023 -3.290 -24.874 1.00 97.06 100 CYS A CA 1
ATOM 784 C C . CYS A 1 100 ? 8.969 -3.782 -25.879 1.00 97.06 100 CYS A C 1
ATOM 786 O O . CYS A 1 100 ? 9.289 -4.053 -27.035 1.00 97.06 100 CYS A O 1
ATOM 788 N N . VAL A 1 101 ? 7.697 -3.838 -25.462 1.00 97.44 101 VAL A N 1
ATOM 789 C CA . VAL A 1 101 ? 6.604 -4.355 -26.304 1.00 97.44 101 VAL A CA 1
ATOM 790 C C . VAL A 1 101 ? 6.365 -3.455 -27.514 1.00 97.44 101 VAL A C 1
ATOM 792 O O . VAL A 1 101 ? 6.157 -3.951 -28.616 1.00 97.44 101 VAL A O 1
ATOM 795 N N . SER A 1 102 ? 6.414 -2.131 -27.338 1.00 97.31 102 SER A N 1
ATOM 796 C CA . SER A 1 102 ? 6.241 -1.201 -28.462 1.00 97.31 102 SER A CA 1
ATOM 797 C C . SER A 1 102 ? 7.412 -1.215 -29.451 1.00 97.31 102 SER A C 1
ATOM 799 O O . SER A 1 102 ? 7.199 -0.935 -30.629 1.00 97.31 102 SER A O 1
ATOM 801 N N . GLY A 1 103 ? 8.622 -1.571 -29.006 1.00 96.88 103 GLY A N 1
ATOM 802 C CA . GLY A 1 103 ? 9.797 -1.715 -29.867 1.00 96.88 103 GLY A CA 1
ATOM 803 C C . GLY A 1 103 ? 9.782 -2.967 -30.751 1.00 96.88 103 GLY A C 1
ATOM 804 O O . GLY A 1 103 ? 10.408 -2.959 -31.809 1.00 96.88 103 GLY A O 1
ATOM 805 N N . ALA A 1 104 ? 9.059 -4.016 -30.346 1.00 94.38 104 ALA A N 1
ATOM 806 C CA . ALA A 1 104 ? 8.938 -5.273 -31.086 1.00 94.38 104 ALA A CA 1
ATOM 807 C C . ALA A 1 104 ? 7.531 -5.893 -30.906 1.00 94.38 104 ALA A C 1
ATOM 809 O O . ALA A 1 104 ? 7.378 -6.896 -30.203 1.00 94.38 104 ALA A O 1
ATOM 810 N N . PRO A 1 105 ? 6.478 -5.312 -31.517 1.00 93.44 105 PRO A N 1
ATOM 811 C CA . PRO A 1 105 ? 5.088 -5.705 -31.259 1.00 93.44 105 PRO A CA 1
ATOM 812 C C . PRO A 1 105 ? 4.773 -7.159 -31.644 1.00 93.44 105 PRO A C 1
ATOM 814 O O . PRO A 1 105 ? 3.981 -7.808 -30.961 1.00 93.44 105 PRO A O 1
ATOM 817 N N . ASP A 1 106 ? 5.431 -7.689 -32.679 1.00 97.56 106 ASP A N 1
ATOM 818 C CA . ASP A 1 106 ? 5.274 -9.082 -33.120 1.00 97.56 106 ASP A CA 1
ATOM 819 C C . ASP A 1 106 ? 6.051 -10.083 -32.236 1.00 97.56 106 ASP A C 1
ATOM 821 O O . ASP A 1 106 ? 5.837 -11.292 -32.324 1.00 97.56 106 ASP A O 1
ATOM 825 N N . GLU A 1 107 ? 6.914 -9.593 -31.337 1.00 95.88 107 GLU A N 1
ATOM 826 C CA . GLU A 1 107 ? 7.764 -10.392 -30.444 1.00 95.88 107 GLU A CA 1
ATOM 827 C C . GLU A 1 107 ? 7.509 -10.082 -28.957 1.00 95.88 107 GLU A C 1
ATOM 829 O O . GLU A 1 107 ? 8.371 -10.295 -28.108 1.00 95.88 107 GLU A O 1
ATOM 834 N N . ALA A 1 108 ? 6.304 -9.624 -28.596 1.00 94.62 108 ALA A N 1
ATOM 835 C CA . ALA A 1 108 ? 5.971 -9.195 -27.230 1.00 94.62 108 ALA A CA 1
ATOM 836 C C . ALA A 1 108 ? 6.274 -10.243 -26.134 1.00 94.62 108 ALA A C 1
ATOM 838 O O . ALA A 1 108 ? 6.530 -9.887 -24.982 1.00 94.62 108 ALA A O 1
ATOM 839 N N . ALA A 1 109 ? 6.281 -11.537 -26.477 1.00 95.94 109 ALA A N 1
ATOM 840 C CA . ALA A 1 109 ? 6.658 -12.613 -25.561 1.00 95.94 109 ALA A CA 1
ATOM 841 C C . ALA A 1 109 ? 8.120 -12.520 -25.079 1.00 95.94 109 ALA A C 1
ATOM 843 O O . ALA A 1 109 ? 8.415 -12.969 -23.973 1.00 95.94 109 ALA A O 1
ATOM 844 N N . ALA A 1 110 ? 9.019 -11.899 -25.850 1.00 95.38 110 ALA A N 1
ATOM 845 C CA . ALA A 1 110 ? 10.403 -11.646 -25.447 1.00 95.38 110 ALA A CA 1
ATOM 846 C C . ALA A 1 110 ? 10.512 -10.634 -24.288 1.00 95.38 110 ALA A C 1
ATOM 848 O O . ALA A 1 110 ? 11.510 -10.624 -23.575 1.00 95.38 110 ALA A O 1
ATOM 849 N N . CYS A 1 111 ? 9.470 -9.825 -24.059 1.00 96.00 111 CYS A N 1
ATOM 850 C CA . CYS A 1 111 ? 9.377 -8.890 -22.935 1.00 96.00 111 CYS A CA 1
ATOM 851 C C . CYS A 1 111 ? 8.824 -9.535 -21.653 1.00 96.00 111 CYS A C 1
ATOM 853 O O . CYS A 1 111 ? 8.663 -8.854 -20.637 1.00 96.00 111 CYS A O 1
ATOM 855 N N . ALA A 1 112 ? 8.475 -10.826 -21.687 1.00 94.88 112 ALA A N 1
ATOM 856 C CA . ALA A 1 112 ? 8.006 -11.536 -20.507 1.00 94.88 112 ALA A CA 1
ATOM 857 C C . ALA A 1 112 ? 9.119 -11.648 -19.453 1.00 94.88 112 ALA A C 1
ATOM 859 O O . ALA A 1 112 ? 10.299 -11.780 -19.766 1.00 94.88 112 ALA A O 1
ATOM 860 N N . PHE A 1 113 ? 8.726 -11.639 -18.182 1.00 94.50 113 PHE A N 1
ATOM 861 C CA . PHE A 1 113 ? 9.635 -11.774 -17.049 1.00 94.50 113 PHE A CA 1
ATOM 862 C C . PHE A 1 113 ? 9.082 -12.783 -16.042 1.00 94.50 113 PHE A C 1
ATOM 864 O O . PHE A 1 113 ? 7.870 -12.982 -15.918 1.00 94.50 113 PHE A O 1
ATOM 871 N N . SER A 1 114 ? 9.979 -13.423 -15.295 1.00 94.31 114 SER A N 1
ATOM 872 C CA . SER A 1 114 ? 9.593 -14.346 -14.232 1.00 94.31 114 SER A CA 1
ATOM 873 C C . SER A 1 114 ? 8.927 -13.588 -13.085 1.00 94.31 114 SER A C 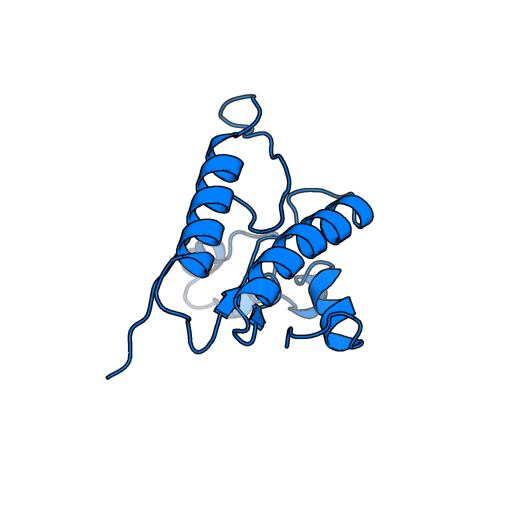1
ATOM 875 O O . SER A 1 114 ? 9.548 -12.758 -12.420 1.00 94.31 114 SER A O 1
ATOM 877 N N . ARG A 1 115 ? 7.664 -13.914 -12.785 1.00 91.62 115 ARG A N 1
ATOM 878 C CA . ARG A 1 115 ? 6.977 -13.364 -11.604 1.00 91.62 115 ARG A CA 1
ATOM 879 C C . ARG A 1 115 ? 7.727 -13.701 -10.312 1.00 91.62 115 ARG A C 1
ATOM 881 O O . ARG A 1 115 ? 7.794 -12.860 -9.424 1.00 91.62 115 ARG A O 1
ATOM 888 N N . ALA A 1 116 ? 8.270 -14.914 -10.199 1.00 90.69 116 ALA A N 1
ATOM 889 C CA . ALA A 1 116 ? 8.933 -15.376 -8.978 1.00 90.69 116 ALA A CA 1
ATOM 890 C C . ALA A 1 116 ? 10.191 -14.559 -8.640 1.00 90.69 116 ALA A C 1
ATOM 892 O O . ALA A 1 116 ? 10.520 -14.406 -7.469 1.00 90.69 116 ALA A O 1
ATOM 893 N N . GLU A 1 117 ? 10.860 -14.015 -9.657 1.00 91.19 117 GLU A N 1
ATOM 894 C CA . GLU A 1 117 ? 12.067 -13.194 -9.502 1.00 91.19 117 GLU A CA 1
ATOM 895 C C . GLU A 1 117 ? 11.738 -11.699 -9.407 1.00 91.19 117 GLU A C 1
ATOM 897 O O . GLU A 1 117 ? 12.501 -10.930 -8.827 1.00 91.19 117 GLU A O 1
ATOM 902 N N . ALA A 1 118 ? 10.587 -11.286 -9.948 1.00 92.88 118 ALA A N 1
ATOM 903 C CA . ALA A 1 118 ? 10.179 -9.889 -10.018 1.00 92.88 118 ALA A CA 1
ATOM 904 C C . ALA A 1 118 ? 9.320 -9.422 -8.834 1.00 92.88 118 ALA A C 1
ATOM 906 O O . ALA A 1 118 ? 9.159 -8.219 -8.661 1.00 92.88 118 ALA A O 1
ATOM 907 N N . VAL A 1 119 ? 8.738 -10.314 -8.025 1.00 91.50 119 VAL A N 1
ATOM 908 C CA . VAL A 1 119 ? 7.959 -9.917 -6.834 1.00 91.50 119 VAL A CA 1
ATOM 909 C C . VAL A 1 119 ? 8.908 -9.642 -5.661 1.00 91.50 119 VAL A C 1
ATOM 911 O O . VAL A 1 119 ? 9.541 -10.575 -5.158 1.00 91.50 119 VAL A O 1
ATOM 914 N N . PRO A 1 120 ? 9.025 -8.387 -5.184 1.00 88.25 120 PRO A N 1
ATOM 915 C CA . PRO A 1 120 ? 9.864 -8.081 -4.037 1.00 88.25 120 PRO A CA 1
ATOM 916 C C . PRO A 1 120 ? 9.317 -8.701 -2.752 1.00 88.25 120 PRO A C 1
ATOM 918 O O . PRO A 1 120 ? 8.153 -9.074 -2.639 1.00 88.25 120 PRO A O 1
ATOM 921 N N . ALA A 1 121 ? 10.165 -8.755 -1.728 1.00 88.88 121 ALA A N 1
ATOM 922 C CA . ALA A 1 121 ? 9.728 -9.150 -0.400 1.00 88.88 121 ALA A CA 1
ATOM 923 C C . ALA A 1 121 ? 8.650 -8.197 0.141 1.00 88.88 121 ALA A C 1
ATOM 925 O O . ALA A 1 121 ? 8.941 -7.028 0.383 1.00 88.88 121 ALA A O 1
ATOM 926 N N . ASP A 1 122 ? 7.467 -8.734 0.433 1.00 93.31 122 ASP A N 1
ATOM 927 C CA . ASP A 1 122 ? 6.385 -8.028 1.117 1.00 93.31 122 ASP A CA 1
ATOM 928 C C . ASP A 1 122 ? 6.195 -8.593 2.542 1.00 93.31 122 ASP A C 1
ATOM 930 O O . ASP A 1 122 ? 5.618 -9.672 2.728 1.00 93.31 122 ASP A O 1
ATOM 934 N N . PRO A 1 123 ? 6.723 -7.916 3.583 1.00 92.31 123 PRO A N 1
ATOM 935 C CA . PRO A 1 123 ? 6.587 -8.379 4.960 1.00 92.31 123 PRO A CA 1
ATOM 936 C C . PRO A 1 123 ? 5.132 -8.468 5.430 1.00 92.31 123 PRO A C 1
ATOM 938 O O . PRO A 1 123 ? 4.817 -9.348 6.233 1.00 92.31 123 PRO A O 1
ATOM 941 N N . LEU A 1 124 ? 4.244 -7.593 4.942 1.00 95.44 124 LEU A N 1
ATOM 942 C CA . LEU A 1 124 ? 2.843 -7.617 5.344 1.00 95.44 124 LEU A CA 1
ATOM 943 C C . LEU A 1 124 ? 2.125 -8.811 4.710 1.00 95.44 124 LEU A C 1
ATOM 945 O O . LEU A 1 124 ? 1.487 -9.568 5.442 1.00 95.44 124 LEU A O 1
ATOM 949 N N . ALA A 1 125 ? 2.294 -9.035 3.401 1.00 94.94 125 ALA A N 1
ATOM 950 C CA . ALA A 1 125 ? 1.721 -10.191 2.704 1.00 94.94 125 ALA A CA 1
ATOM 951 C C . ALA A 1 125 ? 2.101 -11.507 3.398 1.00 94.94 125 ALA A C 1
ATOM 953 O O . ALA A 1 125 ? 1.242 -12.335 3.701 1.00 94.94 125 ALA A O 1
ATOM 954 N N . ARG A 1 126 ? 3.388 -11.673 3.738 1.00 93.56 126 ARG A N 1
ATOM 955 C CA . ARG A 1 126 ? 3.880 -12.865 4.451 1.00 93.56 126 ARG A CA 1
ATOM 956 C C . ARG A 1 126 ? 3.230 -13.040 5.816 1.00 93.56 126 ARG A C 1
ATOM 958 O O . ARG A 1 126 ? 2.857 -14.155 6.172 1.00 93.56 126 ARG A O 1
ATOM 965 N N . ARG A 1 127 ? 3.089 -11.959 6.590 1.00 95.06 127 ARG A N 1
ATOM 966 C CA . ARG A 1 127 ? 2.436 -12.013 7.905 1.00 95.06 127 ARG A CA 1
ATOM 967 C C . ARG A 1 127 ? 0.948 -12.342 7.782 1.00 95.06 127 ARG A C 1
ATOM 969 O O . ARG A 1 127 ? 0.447 -13.096 8.610 1.00 95.06 127 ARG A O 1
ATOM 976 N N . ILE A 1 128 ? 0.256 -11.813 6.771 1.00 96.56 128 ILE A N 1
ATOM 977 C CA . ILE A 1 128 ? -1.153 -12.136 6.493 1.00 96.56 128 ILE A CA 1
ATOM 978 C C . ILE A 1 128 ? -1.289 -13.618 6.135 1.00 96.56 128 ILE A C 1
ATOM 980 O O . ILE A 1 128 ? -2.075 -14.320 6.768 1.00 96.56 128 ILE A O 1
ATOM 984 N N . ALA A 1 129 ? -0.465 -14.121 5.211 1.00 94.94 129 ALA A N 1
ATOM 985 C CA . ALA A 1 129 ? -0.459 -15.531 4.817 1.00 94.94 129 ALA A CA 1
ATOM 986 C C . ALA A 1 129 ? -0.149 -16.480 5.991 1.00 94.94 129 ALA A C 1
ATOM 988 O O . ALA A 1 129 ? -0.689 -17.581 6.058 1.00 94.94 129 ALA A O 1
ATOM 989 N N . ALA A 1 130 ? 0.677 -16.042 6.946 1.00 96.00 130 ALA A N 1
ATOM 990 C CA . ALA A 1 130 ? 0.973 -16.774 8.178 1.00 96.00 130 ALA A CA 1
ATOM 991 C C . ALA A 1 130 ? -0.112 -16.641 9.271 1.00 96.00 130 ALA A C 1
ATOM 993 O O . ALA A 1 130 ? 0.056 -17.183 10.362 1.00 96.00 130 ALA A O 1
ATOM 994 N N . GLY A 1 131 ? -1.199 -15.896 9.033 1.00 95.62 131 GLY A N 1
ATOM 995 C CA . GLY A 1 131 ? -2.261 -15.662 10.019 1.00 95.62 131 GLY A CA 1
ATOM 996 C C . GLY A 1 131 ? -1.881 -14.703 11.156 1.00 95.62 131 GLY A C 1
ATOM 997 O O . GLY A 1 131 ? -2.602 -14.598 12.145 1.00 95.62 131 GLY A O 1
ATOM 998 N N . ALA A 1 132 ? -0.770 -13.973 11.029 1.00 95.06 132 ALA A N 1
ATOM 999 C CA . ALA A 1 132 ? -0.228 -13.083 12.059 1.00 95.06 132 ALA A CA 1
ATOM 1000 C C . ALA A 1 132 ? -0.802 -11.650 12.015 1.00 95.06 132 ALA A C 1
ATOM 1002 O O . ALA A 1 132 ? -0.311 -10.761 12.720 1.00 95.06 132 ALA A O 1
ATOM 1003 N N . VAL A 1 133 ? -1.814 -11.401 11.177 1.00 95.75 133 VAL A N 1
ATOM 1004 C CA . VAL A 1 133 ? -2.463 -10.089 11.017 1.00 95.75 133 VAL A CA 1
ATOM 1005 C C . VAL A 1 133 ? -3.981 -10.240 11.169 1.00 95.75 133 VAL A C 1
ATOM 1007 O O . VAL A 1 133 ? -4.689 -10.503 10.199 1.00 95.75 133 VAL A O 1
ATOM 1010 N N . PRO A 1 134 ? -4.516 -10.090 12.392 1.00 91.94 134 PRO A N 1
ATOM 1011 C CA . PRO A 1 134 ? -5.939 -10.282 12.649 1.00 91.94 134 PRO A CA 1
ATOM 1012 C C . PRO A 1 134 ? -6.812 -9.295 11.871 1.00 91.94 134 PRO A C 1
ATOM 1014 O O . PRO A 1 134 ? -6.529 -8.098 11.851 1.00 91.94 134 PRO A O 1
ATOM 1017 N N . GLY A 1 135 ? -7.921 -9.778 11.308 1.00 91.62 135 GLY A N 1
ATOM 1018 C CA . GLY A 1 135 ? -8.916 -8.937 10.629 1.00 91.62 135 GLY A CA 1
ATOM 1019 C C . GLY A 1 135 ? -8.530 -8.487 9.216 1.00 91.62 135 GLY A C 1
ATOM 1020 O O . GLY A 1 135 ? -9.273 -7.708 8.619 1.00 91.62 135 GLY A O 1
ATOM 1021 N N . VAL A 1 136 ? -7.412 -8.991 8.688 1.00 96.50 136 VAL A N 1
ATOM 1022 C CA . VAL A 1 136 ? -6.958 -8.771 7.313 1.00 96.50 136 VAL A CA 1
ATOM 1023 C C . VAL A 1 136 ? -6.894 -10.118 6.597 1.00 96.50 136 VAL A C 1
ATOM 1025 O O . VAL A 1 136 ? -6.505 -11.118 7.201 1.00 96.50 136 VAL A O 1
ATOM 1028 N N . ARG A 1 137 ? -7.321 -10.145 5.336 1.00 90.81 137 ARG A N 1
ATOM 1029 C CA . ARG A 1 137 ? -7.212 -11.295 4.434 1.00 90.81 137 ARG A CA 1
ATOM 1030 C C . ARG A 1 137 ? -6.361 -10.952 3.228 1.00 90.81 137 ARG A C 1
ATOM 1032 O O . ARG A 1 137 ? -6.398 -9.768 2.824 1.00 90.81 137 ARG A O 1
#

pLDDT: mean 95.36, std 2.36, range [87.56, 98.56]

Secondary structure (DSSP, 8-state):
---------TT--SSS---EETTTTEE-HHHHHHHHHHHHHHHHSSPPS-EEEE---TT-S-HHHHHHHHHHHHHHHHTTT--EEEEPPPP--SS-HHHHHHH-GGGGGGG---HHHHS---HHHHHHHTT-STTB-

Foldseek 3Di:
DDDDDDQDDPPAFLQQDFAQDPVVRGTPCVNVVSNVVVLVCCQVDDPDQEAEDEGDQVRDPDPVVSVVSVVVSLVSVVNSVHAYEYDADAFAQVDDLVVVCVVPVVPSVVSDDDSVVRRDDDPVVVCVVVVNRPRYD

Organism: NCBI:txid2706086